Protein AF-A0A8H2XWW3-F1 (afdb_monomer)

Solvent-accessible surface area (backbone atoms only — not comparable to full-atom values): 6626 Å² total; per-residue (Å²): 136,87,76,80,66,47,72,71,47,76,47,74,81,46,105,83,40,48,40,40,26,37,68,87,66,53,42,30,33,62,43,84,70,95,42,41,37,29,26,33,66,88,78,61,44,64,27,30,40,33,49,61,71,83,51,91,86,49,79,86,56,74,68,44,77,48,69,32,84,87,22,58,95,39,46,69,48,50,56,57,50,45,54,55,50,50,50,57,54,50,52,56,54,53,56,60,66,75,70,76,82,82,88,80,85,80,86,128

Organism: NCBI:txid456999

Sequence (108 aa):
MWTPTNITKVIDITRRSRIYTTSSGEQFKWKDKARLYCVSVDTGLNLATYDRVHFRYFRDKKSVLEIATAGVHLTDTLVVTWALAEKKARDRRRSRRNGGGGGGGGGG

Mean predicted aligned error: 11.04 Å

Foldseek 3Di:
DQDQFDFPDWDDPDLQWIWTATPVRWIWIWDDDCWTWIATPPPRDTQWTWDDDPDPVPPVDDTDIGGDPVNPSVVVVCVVVVVVNVVSNVVVVVVVVVPPDDDDDDDD

InterPro domains:
  IPR046528 Domain of unknown function DUF6593 [PF20236] (11-91)

pLDDT: mean 73.75, std 16.12, range [34.06, 91.69]

Structure (mmCIF, N/CA/C/O backbone):
data_AF-A0A8H2XWW3-F1
#
_entry.id   AF-A0A8H2XWW3-F1
#
loop_
_atom_site.group_PDB
_atom_site.id
_atom_site.type_symbol
_atom_site.label_atom_id
_atom_site.label_alt_id
_atom_site.label_comp_id
_atom_site.label_asym_id
_atom_site.label_entity_id
_atom_site.label_seq_id
_atom_site.pdbx_PDB_ins_code
_atom_site.Cartn_x
_atom_site.Cartn_y
_atom_site.Cartn_z
_atom_site.occupancy
_atom_site.B_iso_or_equiv
_atom_site.auth_seq_id
_atom_site.auth_comp_id
_atom_site.auth_asym_id
_atom_site.auth_atom_id
_atom_site.pdbx_PDB_model_num
ATOM 1 N N . MET A 1 1 ? -14.930 20.102 -5.005 1.00 36.31 1 MET A N 1
ATOM 2 C CA . MET A 1 1 ? -13.964 20.425 -3.934 1.00 36.31 1 MET A CA 1
ATOM 3 C C . MET A 1 1 ? -13.132 19.184 -3.670 1.00 36.31 1 MET A C 1
ATOM 5 O O . MET A 1 1 ? -13.696 18.182 -3.261 1.00 36.31 1 MET A O 1
ATOM 9 N N . TRP A 1 2 ? -11.839 19.216 -3.987 1.00 40.38 2 TRP A N 1
ATOM 10 C CA . TRP A 1 2 ? -10.907 18.123 -3.699 1.00 40.38 2 TRP A CA 1
ATOM 11 C C . TRP A 1 2 ? -10.245 18.460 -2.360 1.00 40.38 2 TRP A C 1
ATOM 13 O O . TRP A 1 2 ? -9.469 19.409 -2.279 1.00 40.38 2 TRP A O 1
ATOM 23 N N . THR A 1 3 ? -10.636 17.785 -1.281 1.00 46.72 3 THR A N 1
ATOM 24 C CA . THR A 1 3 ? -9.961 17.928 0.013 1.00 46.72 3 THR A CA 1
ATOM 25 C C . THR A 1 3 ? -8.714 17.049 -0.008 1.00 46.72 3 THR A C 1
ATOM 27 O O . THR A 1 3 ? -8.868 15.836 -0.151 1.00 46.72 3 THR A O 1
ATOM 30 N N . PRO A 1 4 ? -7.494 17.599 0.124 1.00 48.31 4 PRO A N 1
ATOM 31 C CA . PRO A 1 4 ? -6.304 16.769 0.217 1.00 48.31 4 PRO A CA 1
ATOM 32 C C . PRO A 1 4 ? -6.391 15.921 1.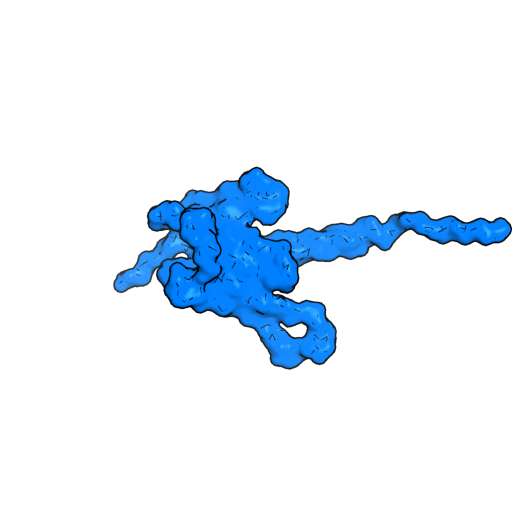490 1.00 48.31 4 PRO A C 1
ATOM 34 O O . PRO A 1 4 ? -6.500 16.448 2.601 1.00 48.31 4 PRO A O 1
ATOM 37 N N . THR A 1 5 ? -6.381 14.597 1.327 1.00 57.09 5 THR A N 1
ATOM 38 C CA . THR A 1 5 ? -6.377 13.638 2.434 1.00 57.09 5 THR A CA 1
ATOM 39 C C . THR A 1 5 ? -5.029 13.732 3.149 1.00 57.09 5 THR A C 1
ATOM 41 O O . THR A 1 5 ? -4.040 13.088 2.793 1.00 57.09 5 THR A O 1
ATOM 44 N N . ASN A 1 6 ? -4.970 14.613 4.144 1.00 64.62 6 ASN A N 1
ATOM 45 C CA . ASN A 1 6 ? -3.783 14.836 4.950 1.00 64.62 6 ASN A CA 1
ATOM 46 C C . ASN A 1 6 ? -3.548 13.625 5.858 1.00 64.62 6 ASN A C 1
ATOM 48 O O . ASN A 1 6 ? -4.439 13.173 6.577 1.00 64.62 6 ASN A O 1
ATOM 52 N N . ILE A 1 7 ? -2.328 13.092 5.830 1.00 66.81 7 ILE A N 1
ATOM 53 C CA . ILE A 1 7 ? -1.882 12.079 6.789 1.00 66.81 7 ILE A CA 1
ATOM 54 C C . ILE A 1 7 ? -1.764 12.776 8.139 1.00 66.81 7 ILE A C 1
ATOM 56 O O . ILE A 1 7 ? -0.931 13.664 8.308 1.00 66.81 7 ILE A O 1
ATOM 60 N N . THR A 1 8 ? -2.585 12.376 9.099 1.00 69.88 8 THR A N 1
ATOM 61 C CA . THR A 1 8 ? -2.605 12.987 10.433 1.00 69.88 8 THR A CA 1
ATOM 62 C C . THR A 1 8 ? -1.644 12.293 11.384 1.00 69.88 8 THR A C 1
ATOM 64 O O . THR A 1 8 ? -1.163 12.910 12.334 1.00 69.88 8 THR A O 1
ATOM 67 N N . LYS A 1 9 ? -1.329 11.014 11.140 1.00 72.88 9 LYS A N 1
ATOM 68 C CA . LYS A 1 9 ? -0.452 10.246 12.023 1.00 72.88 9 LYS A CA 1
ATOM 69 C C . LYS A 1 9 ? 0.329 9.170 11.278 1.00 72.88 9 LYS A C 1
ATOM 71 O O . LYS A 1 9 ? -0.197 8.459 10.425 1.00 72.88 9 LYS A O 1
ATOM 76 N N . VAL A 1 10 ? 1.594 9.016 11.661 1.00 73.38 10 VAL A N 1
ATOM 77 C CA . VAL A 1 10 ? 2.442 7.889 11.262 1.00 73.38 10 VAL A CA 1
ATOM 78 C C . VAL A 1 10 ? 2.941 7.209 12.526 1.00 73.38 10 VAL A C 1
ATOM 80 O O . VAL A 1 10 ? 3.603 7.840 13.348 1.00 73.38 10 VAL A O 1
ATOM 83 N N . ILE A 1 11 ? 2.633 5.923 12.682 1.00 71.25 11 ILE A N 1
ATOM 84 C CA . ILE A 1 11 ? 3.061 5.118 13.829 1.00 71.25 11 ILE A CA 1
ATOM 85 C C . ILE A 1 11 ? 4.026 4.040 13.326 1.00 71.25 11 ILE A C 1
ATOM 87 O O . ILE A 1 11 ? 3.650 3.172 12.533 1.00 71.25 11 ILE A O 1
ATOM 91 N N . ASP A 1 12 ? 5.285 4.083 13.769 1.00 69.75 12 ASP A N 1
ATOM 92 C CA . ASP A 1 12 ? 6.254 3.004 13.526 1.00 69.75 12 ASP A CA 1
ATOM 93 C C . ASP A 1 12 ? 6.055 1.939 14.621 1.00 69.75 12 ASP A C 1
ATOM 95 O O . ASP A 1 12 ? 6.429 2.146 15.770 1.00 69.75 12 ASP A O 1
ATOM 99 N N . ILE A 1 13 ? 5.401 0.821 14.287 1.00 58.84 13 ILE A N 1
ATOM 100 C CA . ILE A 1 13 ? 5.041 -0.230 15.266 1.00 58.84 13 ILE A CA 1
ATOM 101 C C . ILE A 1 13 ? 6.210 -1.194 15.494 1.00 58.84 13 ILE A C 1
ATOM 103 O O . ILE A 1 13 ? 6.343 -1.801 16.548 1.00 58.84 13 ILE A O 1
ATOM 107 N N . THR A 1 14 ? 7.096 -1.330 14.505 1.00 58.19 14 THR A N 1
ATOM 108 C CA . THR A 1 14 ? 8.353 -2.086 14.617 1.00 58.19 14 THR A CA 1
ATOM 109 C C . THR A 1 14 ? 9.395 -1.455 13.701 1.00 58.19 14 THR A C 1
ATOM 111 O O . THR A 1 14 ? 9.026 -0.787 12.743 1.00 58.19 14 THR A O 1
ATOM 114 N N . ARG A 1 15 ? 10.695 -1.780 13.832 1.00 57.19 15 ARG A N 1
ATOM 115 C CA . ARG A 1 15 ? 11.730 -1.358 12.850 1.00 57.19 15 ARG A CA 1
ATOM 116 C C . ARG A 1 15 ? 11.329 -1.599 11.377 1.00 57.19 15 ARG A C 1
ATOM 118 O O . ARG A 1 15 ? 11.849 -0.935 10.472 1.00 57.19 15 ARG A O 1
ATOM 125 N N . ARG A 1 16 ? 10.423 -2.551 11.105 1.00 58.44 16 ARG A N 1
ATOM 126 C CA . ARG A 1 16 ? 10.063 -3.011 9.757 1.00 58.44 16 ARG A CA 1
ATOM 127 C C . ARG A 1 16 ? 8.707 -2.519 9.237 1.00 58.44 16 ARG A C 1
ATOM 129 O O . ARG A 1 16 ? 8.557 -2.527 8.014 1.00 58.44 16 ARG A O 1
ATOM 136 N N . SER A 1 17 ? 7.786 -2.047 10.082 1.00 63.81 17 SER A N 1
ATOM 137 C CA . SER A 1 17 ? 6.392 -1.755 9.698 1.00 63.81 17 SER A CA 1
ATOM 138 C C . SER A 1 17 ? 5.888 -0.403 10.211 1.00 63.81 17 SER A C 1
ATOM 140 O O . SER A 1 17 ? 5.827 -0.189 11.420 1.00 63.81 17 SER A O 1
ATOM 142 N N . ARG A 1 18 ? 5.443 0.456 9.284 1.00 80.75 18 ARG A N 1
ATOM 143 C CA . ARG A 1 18 ? 4.751 1.719 9.583 1.00 80.75 18 ARG A CA 1
ATOM 144 C C . ARG A 1 18 ? 3.270 1.599 9.254 1.00 80.75 18 ARG A C 1
ATOM 146 O O . ARG A 1 18 ? 2.941 1.116 8.169 1.00 80.75 18 ARG A O 1
ATOM 153 N N . ILE A 1 19 ? 2.427 2.036 10.184 1.00 86.31 19 ILE A N 1
ATOM 154 C CA . ILE A 1 19 ? 1.010 2.293 9.942 1.00 86.31 19 ILE A CA 1
ATOM 155 C C . ILE A 1 19 ? 0.845 3.785 9.679 1.00 86.31 19 ILE A C 1
ATOM 157 O O . ILE A 1 19 ? 1.392 4.623 10.398 1.00 86.31 19 ILE A O 1
ATOM 161 N N . TYR A 1 20 ? 0.114 4.086 8.620 1.00 86.31 20 TYR A N 1
ATOM 162 C CA . TYR A 1 20 ? -0.272 5.426 8.226 1.00 86.31 20 TYR A CA 1
ATOM 163 C C . TYR A 1 20 ? -1.752 5.585 8.531 1.00 86.31 20 TYR A C 1
ATOM 165 O O . TYR A 1 20 ? -2.538 4.692 8.213 1.00 86.31 20 TYR A O 1
ATOM 173 N N . THR A 1 21 ? -2.104 6.702 9.154 1.00 86.94 21 THR A N 1
ATOM 174 C CA . THR A 1 21 ? -3.483 7.056 9.475 1.00 86.94 21 THR A CA 1
ATOM 175 C C . THR A 1 21 ? -3.847 8.321 8.716 1.00 86.94 21 THR A C 1
ATOM 177 O O . THR A 1 21 ? -3.129 9.327 8.772 1.00 86.94 21 THR A O 1
ATOM 180 N N . THR A 1 22 ? -4.942 8.253 7.972 1.00 83.94 22 THR A N 1
ATOM 181 C CA . THR A 1 22 ? -5.508 9.391 7.247 1.00 83.94 22 THR A CA 1
ATOM 182 C C . THR A 1 22 ? -6.266 10.317 8.199 1.00 83.94 22 THR A C 1
ATOM 184 O O . THR A 1 22 ? -6.593 9.956 9.331 1.00 83.94 22 THR A O 1
ATOM 187 N N . SER A 1 23 ? -6.614 11.513 7.730 1.00 78.62 23 SER A N 1
ATOM 188 C CA . SER A 1 23 ? -7.556 12.397 8.423 1.00 78.62 23 SER A CA 1
ATOM 189 C C . SER A 1 23 ? -8.947 11.783 8.611 1.00 78.62 23 SER A C 1
ATOM 191 O O . SER A 1 23 ? -9.617 12.127 9.578 1.00 78.62 23 SER A O 1
ATOM 193 N N . SER A 1 24 ? -9.354 10.850 7.742 1.00 79.62 24 SER A N 1
ATOM 194 C CA . SER A 1 24 ? -10.592 10.066 7.878 1.00 79.62 24 SER A CA 1
ATOM 195 C C . SER A 1 24 ? -10.509 8.966 8.947 1.00 79.62 24 SER A C 1
ATOM 197 O O . SER A 1 24 ? -11.517 8.336 9.247 1.00 79.62 24 SER A O 1
ATOM 199 N N . GLY A 1 25 ? -9.330 8.726 9.532 1.00 82.44 25 GLY A N 1
ATOM 200 C CA . GLY A 1 25 ? -9.104 7.662 10.511 1.00 82.44 25 GLY A CA 1
ATOM 201 C C . GLY A 1 25 ? -8.774 6.299 9.896 1.00 82.44 25 GLY A C 1
ATOM 202 O O . GLY A 1 25 ? -8.443 5.374 10.635 1.00 82.44 25 GLY A O 1
ATOM 203 N N . GLU A 1 26 ? -8.788 6.178 8.566 1.00 86.25 26 GLU A N 1
ATOM 204 C CA . GLU A 1 26 ? -8.422 4.952 7.858 1.00 86.25 26 GLU A CA 1
ATOM 205 C C . GLU A 1 26 ? -6.948 4.624 8.075 1.00 86.25 26 GLU A C 1
ATOM 207 O O . GLU A 1 26 ? -6.061 5.480 7.961 1.00 86.25 26 GLU A O 1
ATOM 212 N N . GLN A 1 27 ? -6.680 3.354 8.370 1.00 90.44 27 GLN A N 1
ATOM 213 C CA . GLN A 1 27 ? -5.333 2.875 8.628 1.00 90.44 27 GLN A CA 1
ATOM 214 C C . GLN A 1 27 ? -4.863 1.931 7.533 1.00 90.44 27 GLN A C 1
ATOM 216 O O . GLN A 1 27 ? -5.547 0.982 7.147 1.00 90.44 27 GLN A O 1
ATOM 221 N N . PHE A 1 28 ? -3.639 2.145 7.062 1.00 90.94 28 PHE A N 1
ATOM 222 C CA . PHE A 1 28 ? -3.018 1.269 6.077 1.00 90.94 28 PHE A CA 1
ATOM 223 C C . PHE A 1 28 ? -1.515 1.127 6.310 1.00 90.94 28 PHE A C 1
ATOM 225 O O . PHE A 1 28 ? -0.874 1.916 7.010 1.00 90.94 28 PHE A O 1
ATOM 232 N N . LYS A 1 29 ? -0.927 0.079 5.731 1.00 90.56 29 LYS A N 1
ATOM 233 C CA . LYS A 1 29 ? 0.504 -0.213 5.861 1.00 90.56 29 LYS A CA 1
ATOM 234 C C . LYS A 1 29 ? 1.109 -0.749 4.577 1.00 90.56 29 LYS A C 1
ATOM 236 O O . LYS A 1 29 ? 0.505 -1.558 3.874 1.00 90.56 29 LYS A O 1
ATOM 241 N N . TRP A 1 30 ? 2.364 -0.373 4.351 1.00 89.38 30 TRP A N 1
ATOM 242 C CA . TRP A 1 30 ? 3.177 -0.875 3.249 1.00 89.38 30 TRP A CA 1
ATOM 243 C C . TRP A 1 30 ? 3.977 -2.115 3.665 1.00 89.38 30 TRP A C 1
ATOM 245 O O . TRP A 1 30 ? 4.733 -2.095 4.641 1.00 89.38 30 TRP A O 1
ATOM 255 N N . LYS A 1 31 ? 3.829 -3.203 2.907 1.00 87.06 31 LYS A N 1
ATOM 256 C CA . LYS A 1 31 ? 4.553 -4.469 3.064 1.00 87.06 31 LYS A CA 1
ATOM 257 C C . LYS A 1 31 ? 5.602 -4.600 1.959 1.00 87.06 31 LYS A C 1
ATOM 259 O O . LYS A 1 31 ? 5.263 -4.671 0.783 1.00 87.06 31 LYS A O 1
ATOM 264 N N . ASP A 1 32 ? 6.869 -4.673 2.357 1.00 79.88 32 ASP A N 1
ATOM 265 C CA . ASP A 1 32 ? 8.031 -4.878 1.478 1.00 79.88 32 ASP A CA 1
ATOM 266 C C . ASP A 1 32 ? 8.339 -6.381 1.387 1.00 79.88 32 ASP A C 1
ATOM 268 O O . ASP A 1 32 ? 8.984 -6.940 2.278 1.00 79.88 32 ASP A O 1
ATOM 272 N N . LYS A 1 33 ? 7.796 -7.046 0.356 1.00 75.81 33 LYS A N 1
ATOM 273 C CA . LYS A 1 33 ? 8.107 -8.443 -0.007 1.00 75.81 33 LYS A CA 1
ATOM 274 C C . LYS A 1 33 ? 8.893 -8.454 -1.333 1.00 75.81 33 LYS A C 1
ATOM 276 O O . LYS A 1 33 ? 9.897 -7.761 -1.449 1.00 75.81 33 LYS A O 1
ATOM 281 N N . ALA A 1 34 ? 8.450 -9.213 -2.339 1.00 71.00 34 ALA A N 1
ATOM 282 C CA . ALA A 1 34 ? 8.972 -9.122 -3.709 1.00 71.00 34 ALA A CA 1
ATOM 283 C C . ALA A 1 34 ? 8.522 -7.822 -4.412 1.00 71.00 34 ALA A C 1
ATOM 285 O O . ALA A 1 34 ? 9.266 -7.229 -5.191 1.00 71.00 34 ALA A O 1
ATOM 286 N N . ARG A 1 35 ? 7.317 -7.358 -4.066 1.00 80.62 35 ARG A N 1
ATOM 287 C CA . ARG A 1 35 ? 6.699 -6.086 -4.464 1.00 80.62 35 ARG A CA 1
ATOM 288 C C . ARG A 1 35 ? 6.306 -5.300 -3.210 1.00 80.62 35 ARG A C 1
ATOM 290 O O . ARG A 1 35 ? 6.276 -5.873 -2.113 1.00 80.62 35 ARG A O 1
ATOM 297 N N . LEU A 1 36 ? 6.032 -4.006 -3.367 1.00 85.31 36 LEU A N 1
ATOM 298 C CA . LEU A 1 36 ? 5.506 -3.172 -2.283 1.00 85.31 36 LEU A CA 1
ATOM 299 C C . LEU A 1 36 ? 3.977 -3.194 -2.345 1.00 85.31 36 LEU A C 1
ATOM 301 O O . LEU A 1 36 ? 3.401 -2.706 -3.307 1.00 85.31 36 LEU A O 1
ATOM 305 N N . TYR A 1 37 ? 3.332 -3.753 -1.323 1.00 89.56 37 TYR A N 1
ATOM 306 C CA . TYR A 1 37 ? 1.869 -3.821 -1.230 1.00 89.56 37 TYR A CA 1
ATOM 307 C C . TYR A 1 37 ? 1.364 -2.888 -0.138 1.00 89.56 37 TYR A C 1
ATOM 309 O O . TYR A 1 37 ? 1.847 -2.965 0.994 1.00 89.56 37 TYR A O 1
ATOM 317 N N . CYS A 1 38 ? 0.381 -2.057 -0.450 1.00 90.25 38 CYS A N 1
ATOM 318 C CA . CYS A 1 38 ? -0.358 -1.266 0.516 1.00 90.25 38 CYS A CA 1
ATOM 319 C C . CYS A 1 38 ? -1.647 -1.992 0.876 1.00 90.25 38 CYS A C 1
ATOM 321 O O . CYS A 1 38 ? -2.472 -2.260 0.008 1.00 90.25 38 CYS A O 1
ATOM 323 N N . VAL A 1 39 ? -1.827 -2.300 2.156 1.00 91.69 39 VAL A N 1
ATOM 324 C CA . VAL A 1 39 ? -3.041 -2.957 2.642 1.00 91.69 39 VAL A CA 1
ATOM 325 C C . VAL A 1 39 ? -3.702 -2.132 3.730 1.00 91.69 39 VAL A C 1
ATOM 327 O O . VAL A 1 39 ? -3.006 -1.587 4.593 1.00 91.69 39 VAL A O 1
ATOM 330 N N . SER A 1 40 ? -5.031 -2.090 3.709 1.00 90.62 40 SER A N 1
ATOM 331 C CA . SER A 1 40 ? -5.826 -1.603 4.834 1.00 90.62 40 SER A CA 1
ATOM 332 C C . SER A 1 40 ? -5.556 -2.477 6.060 1.00 90.62 40 SER A C 1
ATOM 334 O O . SER A 1 40 ? -5.386 -3.696 5.957 1.00 90.62 40 SER A O 1
ATOM 336 N N . VAL A 1 41 ? -5.449 -1.845 7.223 1.00 89.38 41 VAL A N 1
ATOM 337 C CA . VAL A 1 41 ? -5.255 -2.530 8.504 1.00 89.38 41 VAL A CA 1
ATOM 338 C C . VAL A 1 41 ? -6.563 -3.157 8.967 1.00 89.38 41 VAL A C 1
ATOM 340 O O . VAL A 1 41 ? -6.535 -4.291 9.436 1.00 89.38 41 VAL A O 1
ATOM 343 N N . ASP A 1 42 ? -7.673 -2.453 8.763 1.00 86.94 42 ASP A N 1
ATOM 344 C CA . ASP A 1 42 ? -8.984 -2.829 9.291 1.00 86.94 42 ASP A CA 1
ATOM 345 C C . ASP A 1 42 ? -9.641 -3.929 8.452 1.00 86.94 42 ASP A C 1
ATOM 347 O O . ASP A 1 42 ? -10.158 -4.906 8.984 1.00 86.94 42 ASP A O 1
ATOM 351 N N . THR A 1 43 ? -9.575 -3.805 7.123 1.00 86.69 43 THR A N 1
ATOM 352 C CA . THR A 1 43 ? -10.246 -4.739 6.197 1.00 86.69 43 THR A CA 1
ATOM 353 C C . THR A 1 43 ? -9.300 -5.767 5.581 1.00 86.69 43 THR A C 1
ATOM 355 O O . THR A 1 43 ? -9.739 -6.747 4.986 1.00 86.69 43 THR A O 1
ATOM 358 N N . GLY A 1 44 ? -7.985 -5.537 5.656 1.00 86.88 44 GLY A N 1
ATOM 359 C CA . GLY A 1 44 ? -6.989 -6.359 4.965 1.00 86.88 44 GLY A CA 1
AT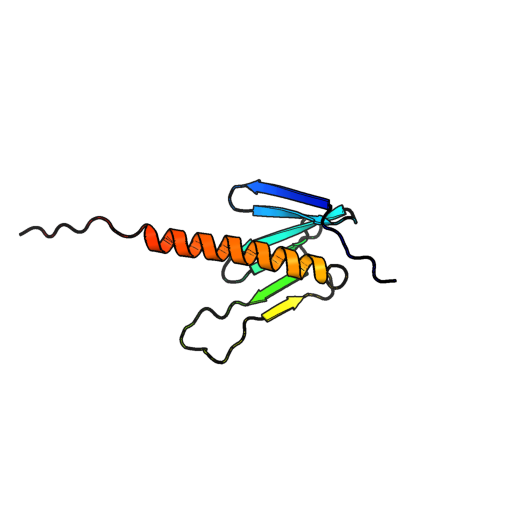OM 360 C C . GLY A 1 44 ? -6.977 -6.205 3.438 1.00 86.88 44 GLY A C 1
ATOM 361 O O . GLY A 1 44 ? -6.154 -6.849 2.783 1.00 86.88 44 GLY A O 1
ATOM 362 N N . LEU A 1 45 ? -7.840 -5.353 2.870 1.00 89.00 45 LEU A N 1
ATOM 363 C CA . LEU A 1 45 ? -7.940 -5.133 1.430 1.00 89.00 45 LEU A CA 1
ATOM 364 C C . LEU A 1 45 ? -6.668 -4.505 0.860 1.00 89.00 45 LEU A C 1
ATOM 366 O O . LEU A 1 45 ? -5.997 -3.700 1.511 1.00 89.00 45 LEU A O 1
ATOM 370 N N . ASN A 1 46 ? -6.354 -4.866 -0.383 1.00 90.00 46 ASN A N 1
ATOM 371 C CA . ASN A 1 46 ? -5.255 -4.265 -1.123 1.00 90.00 46 ASN A CA 1
ATOM 372 C C . ASN A 1 46 ? -5.683 -2.895 -1.659 1.00 90.00 46 ASN A C 1
ATOM 374 O O . ASN A 1 46 ? -6.645 -2.801 -2.417 1.00 90.00 46 ASN A O 1
ATOM 378 N N . LEU A 1 47 ? -4.958 -1.851 -1.269 1.00 89.94 47 LEU A N 1
ATOM 379 C CA . LEU A 1 47 ? -5.219 -0.470 -1.677 1.00 89.94 47 LEU A CA 1
ATOM 380 C C . LEU A 1 47 ? -4.312 -0.047 -2.834 1.00 89.94 47 LEU A C 1
ATOM 382 O O . LEU A 1 47 ? -4.733 0.708 -3.704 1.00 89.94 47 LEU A O 1
ATOM 386 N N . ALA A 1 48 ? -3.072 -0.541 -2.861 1.00 91.19 48 ALA A N 1
ATOM 387 C CA . ALA A 1 48 ? -2.134 -0.259 -3.940 1.00 91.19 48 ALA A CA 1
ATOM 388 C C . ALA A 1 48 ? -1.032 -1.316 -4.035 1.00 91.19 48 ALA A C 1
ATOM 390 O O 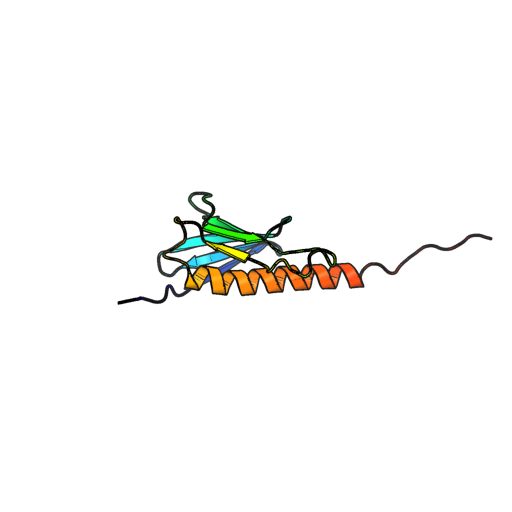. ALA A 1 48 ? -0.565 -1.848 -3.029 1.00 91.19 48 ALA A O 1
ATOM 391 N N . THR A 1 49 ? -0.551 -1.558 -5.248 1.00 90.19 49 THR A N 1
ATOM 392 C CA . THR A 1 49 ? 0.580 -2.440 -5.524 1.00 90.19 49 THR A CA 1
ATOM 393 C C . THR A 1 49 ? 1.624 -1.678 -6.315 1.00 90.19 49 THR A C 1
ATOM 395 O O . THR A 1 49 ? 1.341 -1.133 -7.372 1.00 90.19 49 THR A O 1
ATOM 398 N N . TYR A 1 50 ? 2.856 -1.664 -5.827 1.00 86.62 50 TYR A N 1
ATOM 399 C CA . TYR A 1 50 ? 3.990 -1.172 -6.587 1.00 86.62 50 TYR A CA 1
ATOM 400 C C . TYR A 1 50 ? 4.834 -2.339 -7.078 1.00 86.62 50 TYR A C 1
ATOM 402 O O . TYR A 1 50 ? 5.514 -3.016 -6.289 1.00 86.62 50 TYR A O 1
ATOM 410 N N . 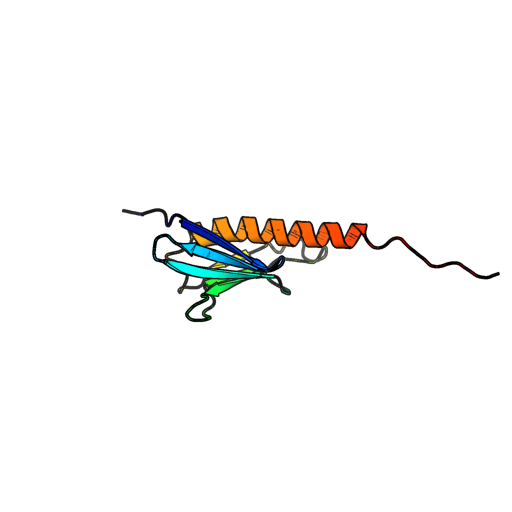ASP A 1 51 ? 4.792 -2.545 -8.393 1.00 82.94 51 ASP A N 1
ATOM 411 C CA . ASP A 1 51 ? 5.655 -3.491 -9.074 1.00 82.94 51 ASP A CA 1
ATOM 412 C C . ASP A 1 51 ? 6.970 -2.812 -9.457 1.00 82.94 51 ASP A C 1
ATOM 414 O O . ASP A 1 51 ? 7.025 -1.862 -10.245 1.00 82.94 51 ASP A O 1
ATOM 418 N N . ARG A 1 52 ? 8.057 -3.303 -8.858 1.00 73.25 52 ARG A N 1
ATOM 419 C CA . ARG A 1 52 ? 9.402 -2.797 -9.111 1.00 73.25 52 ARG A CA 1
ATOM 420 C C . ARG A 1 52 ? 10.100 -3.732 -10.078 1.00 73.25 52 ARG A C 1
ATOM 422 O O . ARG A 1 52 ? 10.431 -4.864 -9.718 1.00 73.25 52 ARG A O 1
ATOM 429 N N . VAL A 1 53 ? 10.458 -3.208 -11.240 1.00 67.81 53 VAL A N 1
ATOM 430 C CA . VAL A 1 53 ? 11.295 -3.919 -12.205 1.00 67.81 53 VAL A CA 1
ATOM 431 C C . VAL A 1 53 ? 12.693 -4.090 -11.604 1.00 67.81 53 VAL A C 1
ATOM 433 O O . VAL A 1 53 ? 13.440 -3.133 -11.414 1.00 67.81 53 VAL A O 1
ATOM 436 N N . HIS A 1 54 ? 13.020 -5.321 -11.206 1.00 57.12 54 HIS A N 1
ATOM 437 C CA . HIS A 1 54 ? 14.249 -5.641 -10.466 1.00 57.12 54 HIS A CA 1
ATOM 438 C C . HIS A 1 54 ? 15.455 -5.956 -11.351 1.00 57.12 54 HIS A C 1
ATOM 440 O O . HIS A 1 54 ? 16.574 -6.042 -10.845 1.00 57.12 54 HIS A O 1
ATOM 446 N N . PHE A 1 55 ? 15.255 -6.152 -12.650 1.00 50.78 55 PHE A N 1
ATOM 447 C CA . PHE A 1 55 ? 16.259 -6.778 -13.496 1.00 50.78 55 PHE A CA 1
ATOM 448 C C . PHE A 1 55 ? 16.877 -5.803 -14.489 1.00 50.78 55 PHE A C 1
ATOM 450 O O . PHE A 1 55 ? 16.186 -5.163 -15.276 1.00 50.78 55 PHE A O 1
ATOM 457 N N . ARG A 1 56 ? 18.215 -5.801 -14.503 1.00 51.34 56 ARG A N 1
ATOM 458 C CA . ARG A 1 56 ? 19.081 -5.141 -15.495 1.00 51.34 56 ARG A CA 1
ATOM 459 C C . ARG A 1 56 ? 18.753 -5.553 -16.946 1.00 51.34 56 ARG A C 1
ATOM 461 O O . ARG A 1 56 ? 19.107 -4.821 -17.859 1.00 51.34 56 ARG A O 1
ATOM 468 N N . TYR A 1 57 ? 18.067 -6.688 -17.124 1.00 50.62 57 TYR A N 1
ATOM 469 C CA . TYR A 1 57 ? 17.643 -7.263 -18.406 1.00 50.62 57 TYR A CA 1
ATOM 470 C C . TYR A 1 57 ? 16.306 -6.731 -18.948 1.00 50.62 57 TYR A C 1
ATOM 472 O O . TYR A 1 57 ? 16.051 -6.876 -20.134 1.00 50.62 57 TYR A O 1
ATOM 480 N N . PHE A 1 58 ? 15.463 -6.091 -18.129 1.00 55.03 58 PHE A N 1
ATOM 481 C CA . PHE A 1 58 ? 14.177 -5.530 -18.576 1.00 55.03 58 PHE A CA 1
ATOM 482 C C . PHE A 1 58 ? 14.221 -4.005 -18.542 1.00 55.03 58 PHE A C 1
ATOM 484 O O . PHE A 1 58 ? 13.404 -3.361 -17.885 1.00 55.03 58 PHE A O 1
ATOM 491 N N . ARG A 1 59 ? 15.213 -3.431 -19.232 1.00 53.81 59 ARG A N 1
ATOM 492 C CA . ARG A 1 59 ? 15.467 -1.982 -19.274 1.00 53.81 59 ARG A CA 1
ATOM 493 C C . ARG A 1 59 ? 14.275 -1.180 -19.826 1.00 53.81 59 ARG A C 1
ATOM 495 O O . ARG A 1 59 ? 14.170 0.004 -19.527 1.00 53.81 59 ARG A O 1
ATOM 502 N N . ASP A 1 60 ? 13.356 -1.852 -20.519 1.00 59.88 60 ASP A N 1
ATOM 503 C CA . ASP A 1 60 ? 12.164 -1.257 -21.132 1.00 59.88 60 ASP A CA 1
ATOM 504 C C . ASP A 1 60 ? 10.913 -1.295 -20.241 1.00 59.88 60 ASP A C 1
ATOM 506 O O . ASP A 1 60 ? 9.911 -0.646 -20.545 1.00 59.88 60 ASP A O 1
ATOM 510 N N . LYS A 1 61 ? 10.938 -2.025 -19.116 1.00 61.66 61 LYS A N 1
ATOM 511 C CA . LYS A 1 61 ? 9.798 -2.062 -18.190 1.00 61.66 61 LYS A CA 1
ATOM 512 C C . LYS A 1 61 ? 9.934 -0.938 -17.163 1.00 61.66 61 LYS A C 1
ATOM 514 O O . LYS A 1 61 ? 10.912 -0.866 -16.418 1.00 61.66 61 LYS A O 1
ATOM 519 N N . LYS A 1 62 ? 8.932 -0.060 -17.112 1.00 68.50 62 LYS A N 1
ATOM 520 C CA . LYS A 1 62 ? 8.830 1.011 -16.112 1.00 68.50 62 LYS A CA 1
ATOM 521 C C . LYS A 1 62 ? 8.283 0.439 -14.803 1.00 68.50 62 LYS A C 1
ATOM 523 O O . LYS A 1 62 ? 7.460 -0.471 -14.828 1.00 68.50 62 LYS A O 1
ATOM 528 N N . SER A 1 63 ? 8.740 0.957 -13.664 1.00 78.69 63 SER A N 1
ATOM 529 C CA . SER A 1 63 ? 8.088 0.666 -12.384 1.00 78.69 63 SER A CA 1
ATOM 530 C C . SER A 1 63 ? 6.678 1.251 -12.396 1.00 78.69 63 SER A C 1
ATOM 532 O O . SER A 1 63 ? 6.506 2.403 -12.797 1.00 78.69 63 SER A O 1
ATOM 534 N N . VAL A 1 64 ? 5.693 0.479 -11.944 1.00 85.38 64 VAL A N 1
ATOM 535 C CA . VAL A 1 64 ? 4.283 0.888 -11.965 1.00 85.38 64 VAL A CA 1
ATOM 536 C C . VAL A 1 64 ? 3.723 0.834 -10.552 1.00 85.38 64 VAL A C 1
ATOM 538 O O . VAL A 1 64 ? 3.904 -0.153 -9.838 1.00 85.38 64 VAL A O 1
ATOM 541 N N . LEU A 1 65 ? 3.066 1.921 -10.148 1.00 87.94 65 LEU A N 1
ATOM 542 C CA . LEU A 1 65 ? 2.222 1.973 -8.962 1.00 87.94 65 LEU A CA 1
ATOM 543 C C . LEU A 1 65 ? 0.768 1.835 -9.418 1.00 87.94 65 LEU A C 1
ATOM 545 O O . LEU A 1 65 ? 0.214 2.749 -10.018 1.00 87.94 65 LEU A O 1
ATOM 549 N N . GLU A 1 66 ? 0.172 0.688 -9.135 1.00 89.12 66 GLU A N 1
ATOM 550 C CA . GLU A 1 66 ? -1.230 0.400 -9.407 1.00 89.12 66 GLU A CA 1
ATOM 551 C C . GLU A 1 66 ? -2.047 0.691 -8.150 1.00 89.12 66 GLU A C 1
ATOM 553 O O . GLU A 1 66 ? -1.786 0.124 -7.087 1.00 89.12 66 GLU A O 1
ATOM 558 N N . ILE A 1 67 ? -3.032 1.577 -8.259 1.00 89.81 67 ILE A N 1
ATOM 559 C CA . ILE A 1 67 ? -3.963 1.897 -7.174 1.00 89.81 67 ILE A CA 1
ATOM 560 C C . ILE A 1 67 ? -5.239 1.100 -7.425 1.00 89.81 67 ILE A C 1
ATOM 562 O O . ILE A 1 67 ? -5.826 1.182 -8.502 1.00 89.81 67 ILE A O 1
ATOM 566 N N . ALA A 1 68 ? -5.648 0.295 -6.448 1.00 89.81 68 ALA A N 1
ATOM 567 C CA . ALA A 1 68 ? -6.883 -0.468 -6.547 1.00 89.81 68 ALA A CA 1
ATOM 568 C C . ALA A 1 68 ? -8.089 0.470 -6.421 1.00 89.81 68 ALA A C 1
ATOM 570 O O . ALA A 1 68 ? -8.004 1.5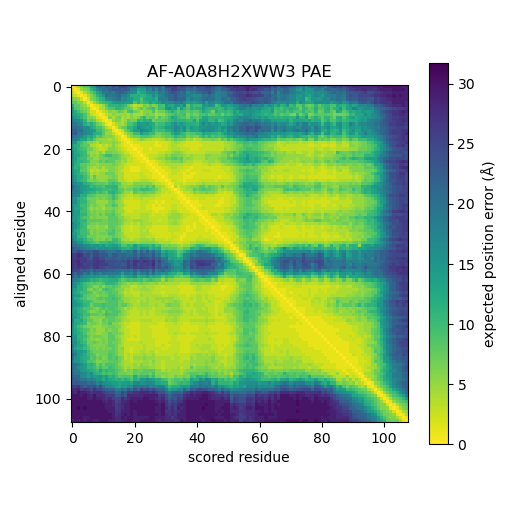06 -5.762 1.00 89.81 68 ALA A O 1
ATOM 571 N N . THR A 1 69 ? -9.244 0.072 -6.959 1.00 88.19 69 THR A N 1
ATOM 572 C CA . THR A 1 69 ? -10.492 0.850 -6.846 1.00 88.19 69 THR A CA 1
ATOM 573 C C . THR A 1 69 ? -10.825 1.201 -5.391 1.00 88.19 69 THR A C 1
ATOM 575 O O . THR A 1 69 ? -11.255 2.312 -5.103 1.00 88.19 69 THR A O 1
ATOM 578 N N . ALA A 1 70 ? -10.530 0.288 -4.459 1.00 85.19 70 ALA A N 1
ATOM 579 C CA . ALA A 1 70 ? -10.713 0.479 -3.020 1.00 85.19 70 ALA A CA 1
ATOM 580 C C . ALA A 1 70 ? -9.814 1.567 -2.393 1.00 85.19 70 ALA A C 1
ATOM 582 O O . ALA A 1 70 ? -10.029 1.930 -1.244 1.00 85.19 70 ALA A O 1
ATOM 583 N N . GLY A 1 71 ? -8.792 2.055 -3.103 1.00 81.31 71 GLY A N 1
ATOM 584 C CA . GLY A 1 71 ? -7.852 3.078 -2.637 1.00 81.31 71 GLY A CA 1
ATOM 585 C C . GLY A 1 71 ? -7.905 4.394 -3.418 1.00 81.31 71 GLY A C 1
ATOM 586 O O . GLY A 1 71 ? -7.071 5.262 -3.175 1.00 81.31 71 GLY A O 1
ATOM 587 N N . VAL A 1 72 ? -8.846 4.568 -4.355 1.00 86.62 72 VAL A N 1
ATOM 588 C CA . VAL A 1 72 ? -8.897 5.746 -5.249 1.00 86.62 72 VAL A CA 1
ATOM 589 C C . VAL A 1 72 ? -9.080 7.053 -4.475 1.00 86.62 72 VAL A C 1
ATOM 591 O O . VAL A 1 72 ? -8.456 8.060 -4.810 1.00 86.62 72 VAL A O 1
ATOM 594 N N . HIS A 1 73 ? -9.858 7.039 -3.390 1.00 83.25 73 HIS A N 1
ATOM 595 C CA . HIS A 1 73 ? -10.049 8.200 -2.510 1.00 83.25 73 HIS A CA 1
ATOM 596 C C . HIS A 1 73 ? -8.801 8.558 -1.689 1.00 83.25 73 HIS A C 1
ATOM 598 O O . HIS A 1 73 ? -8.731 9.634 -1.099 1.00 83.25 73 HIS A O 1
ATOM 604 N N . LEU A 1 74 ? -7.796 7.679 -1.679 1.00 85.12 74 LEU A N 1
ATOM 605 C CA . LEU A 1 74 ? -6.522 7.856 -0.986 1.00 85.12 74 LEU A CA 1
ATOM 606 C C . LEU A 1 74 ? -5.354 8.065 -1.953 1.00 85.12 74 LEU A C 1
ATOM 608 O O . LEU A 1 74 ? -4.210 7.980 -1.519 1.00 85.12 74 LEU A O 1
ATOM 612 N N . THR A 1 75 ? -5.603 8.328 -3.240 1.00 86.81 75 THR A N 1
ATOM 613 C CA . THR A 1 75 ? -4.564 8.385 -4.287 1.00 86.81 75 THR A CA 1
ATOM 614 C C . THR A 1 75 ? -3.335 9.203 -3.880 1.00 86.81 75 THR A C 1
ATOM 616 O O . THR A 1 75 ? -2.227 8.666 -3.843 1.00 86.81 75 THR A O 1
ATOM 619 N N . ASP A 1 76 ? -3.518 10.463 -3.489 1.00 85.00 76 ASP A N 1
ATOM 620 C CA . ASP A 1 76 ? -2.414 11.355 -3.109 1.00 85.00 76 ASP A CA 1
ATOM 621 C C . ASP A 1 76 ? -1.637 10.822 -1.904 1.00 85.00 76 ASP A C 1
ATOM 623 O O . ASP A 1 76 ? -0.404 10.750 -1.894 1.00 85.00 76 ASP A O 1
ATOM 627 N N . THR A 1 77 ? -2.373 10.371 -0.893 1.00 85.50 77 THR A N 1
ATOM 628 C CA . THR A 1 77 ? -1.820 9.763 0.311 1.00 85.50 77 THR A CA 1
ATOM 629 C C . THR A 1 77 ? -1.028 8.491 -0.014 1.00 85.50 77 THR A C 1
ATOM 631 O O . THR A 1 77 ? 0.061 8.272 0.527 1.00 85.50 77 THR A O 1
ATOM 634 N N . LEU A 1 78 ? -1.530 7.649 -0.917 1.00 87.12 78 LEU A N 1
ATOM 635 C CA . LEU A 1 78 ? -0.876 6.420 -1.356 1.00 87.12 78 LEU A CA 1
ATOM 636 C C . LEU A 1 78 ? 0.413 6.726 -2.117 1.00 87.12 78 LEU A C 1
ATOM 638 O O . LEU A 1 78 ? 1.425 6.092 -1.836 1.00 87.12 78 LEU A O 1
ATOM 642 N N . VAL A 1 79 ? 0.426 7.729 -2.997 1.00 87.88 79 VAL A N 1
ATOM 643 C CA . VAL A 1 79 ? 1.636 8.151 -3.726 1.00 87.88 79 VAL A CA 1
ATOM 644 C C . VAL A 1 79 ? 2.708 8.678 -2.764 1.00 87.88 79 VAL A C 1
ATOM 646 O O . VAL A 1 79 ? 3.865 8.252 -2.825 1.00 87.88 79 VAL A O 1
ATOM 649 N N . VAL A 1 80 ? 2.344 9.549 -1.818 1.00 87.06 80 VAL A N 1
ATOM 650 C CA . VAL A 1 80 ? 3.298 10.108 -0.841 1.00 87.06 80 VAL A CA 1
ATOM 651 C C . VAL A 1 80 ? 3.863 9.015 0.069 1.00 87.06 80 VAL A 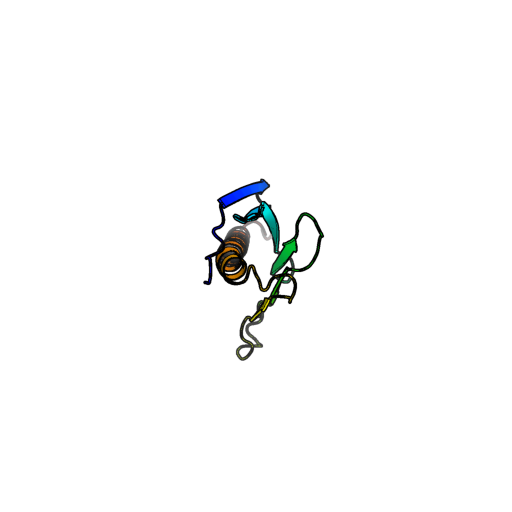C 1
ATOM 653 O O . VAL A 1 80 ? 5.077 8.914 0.278 1.00 87.06 80 VAL A O 1
ATOM 656 N N . THR A 1 81 ? 2.997 8.159 0.613 1.00 87.50 81 THR A N 1
ATOM 657 C CA . THR A 1 81 ? 3.435 7.082 1.514 1.00 87.50 81 THR A CA 1
ATOM 658 C C . THR A 1 81 ? 4.209 5.991 0.788 1.00 87.50 81 THR A C 1
ATOM 660 O O . THR A 1 81 ? 5.150 5.440 1.368 1.00 87.50 81 THR A O 1
ATOM 663 N N . TRP A 1 82 ? 3.890 5.734 -0.483 1.00 88.88 82 TRP A N 1
ATOM 664 C CA . TRP A 1 82 ? 4.673 4.874 -1.361 1.00 88.88 82 TRP A CA 1
ATOM 665 C C . TRP A 1 82 ? 6.113 5.374 -1.481 1.00 88.88 82 TRP A C 1
ATOM 667 O O . TRP A 1 82 ? 7.032 4.596 -1.232 1.00 88.88 82 TRP A O 1
ATOM 677 N N . ALA A 1 83 ? 6.334 6.660 -1.774 1.00 86.25 83 ALA A N 1
ATOM 678 C CA . ALA A 1 83 ? 7.684 7.213 -1.922 1.00 86.25 83 ALA A CA 1
ATOM 679 C C . ALA A 1 83 ? 8.524 7.036 -0.639 1.00 86.25 83 ALA A C 1
ATOM 681 O O . ALA A 1 83 ? 9.698 6.649 -0.679 1.00 86.25 83 ALA A O 1
ATOM 682 N N . LEU A 1 84 ? 7.904 7.235 0.531 1.00 84.25 84 LEU A N 1
ATOM 683 C CA . LEU A 1 84 ? 8.541 6.999 1.832 1.00 84.25 84 LEU A CA 1
ATOM 684 C C . LEU A 1 84 ? 8.863 5.516 2.065 1.00 84.25 84 LEU A C 1
ATOM 686 O O . LEU A 1 84 ? 9.951 5.177 2.548 1.00 84.25 84 LEU A O 1
ATOM 690 N N . ALA A 1 85 ? 7.925 4.626 1.735 1.00 84.25 85 ALA A N 1
ATOM 691 C CA . ALA A 1 85 ? 8.112 3.185 1.843 1.00 84.25 85 ALA A CA 1
ATOM 692 C C . ALA A 1 85 ? 9.209 2.693 0.886 1.00 84.25 85 ALA A C 1
ATOM 694 O O . ALA A 1 85 ? 10.051 1.878 1.273 1.00 84.25 85 ALA A O 1
ATOM 695 N N . GLU A 1 86 ? 9.257 3.233 -0.333 1.00 85.06 86 GLU A N 1
ATOM 696 C CA . GLU A 1 86 ? 10.247 2.904 -1.348 1.00 85.06 86 GLU A CA 1
ATOM 697 C C . GLU A 1 86 ? 11.657 3.299 -0.910 1.00 85.06 86 GLU A C 1
ATOM 699 O O . GLU A 1 86 ? 12.576 2.477 -1.011 1.00 85.06 86 GLU A O 1
ATOM 704 N N . LYS A 1 87 ? 11.820 4.512 -0.366 1.00 84.12 87 LYS A N 1
ATOM 705 C CA . LYS A 1 87 ? 13.085 4.984 0.209 1.00 84.12 87 LYS A CA 1
ATOM 706 C C . LYS A 1 87 ? 13.548 4.065 1.340 1.00 84.12 87 LYS A C 1
ATOM 708 O O . LYS A 1 87 ? 14.655 3.534 1.270 1.00 84.12 87 LYS A O 1
ATOM 713 N N . LYS A 1 88 ? 12.674 3.760 2.313 1.00 81.31 88 LYS A N 1
ATOM 714 C CA . LYS A 1 88 ? 12.988 2.833 3.424 1.00 81.31 88 LYS A CA 1
ATOM 715 C C . LYS A 1 88 ? 13.401 1.452 2.895 1.00 81.31 88 LYS A C 1
ATOM 717 O O . LYS A 1 88 ? 14.358 0.863 3.397 1.00 81.31 88 LYS A O 1
ATOM 722 N N . ALA A 1 89 ? 12.718 0.935 1.873 1.00 79.69 89 ALA A N 1
ATOM 723 C CA . ALA A 1 89 ? 13.062 -0.336 1.235 1.00 79.69 89 ALA A CA 1
ATOM 724 C C . ALA A 1 89 ? 14.407 -0.271 0.482 1.00 79.69 89 ALA A C 1
ATOM 726 O O . ALA A 1 89 ? 15.194 -1.217 0.541 1.00 79.69 89 ALA A O 1
ATOM 727 N N . ARG A 1 90 ? 14.704 0.835 -0.214 1.00 79.56 90 ARG A N 1
ATOM 728 C CA . ARG A 1 90 ? 15.973 1.056 -0.929 1.00 79.56 90 ARG A CA 1
ATOM 729 C C . ARG A 1 90 ? 17.154 1.137 0.041 1.00 79.56 90 ARG A C 1
ATOM 731 O O . ARG A 1 90 ? 18.168 0.485 -0.206 1.00 79.56 90 ARG A O 1
ATOM 738 N N . ASP A 1 91 ? 17.005 1.854 1.148 1.00 80.69 91 ASP A N 1
ATOM 739 C CA . ASP A 1 91 ? 18.064 2.018 2.148 1.00 80.69 91 ASP A CA 1
ATOM 740 C C . ASP A 1 91 ? 18.423 0.682 2.813 1.00 80.69 91 ASP A C 1
ATOM 742 O O . ASP A 1 91 ? 19.601 0.339 2.911 1.00 80.69 91 ASP A O 1
ATOM 746 N N . ARG A 1 92 ? 17.425 -0.156 3.140 1.00 74.19 92 ARG A N 1
ATOM 747 C CA . ARG A 1 92 ? 17.665 -1.532 3.628 1.00 74.19 92 ARG A CA 1
ATOM 748 C C . ARG A 1 92 ? 18.445 -2.399 2.638 1.00 74.19 92 ARG A C 1
ATOM 750 O O . ARG A 1 92 ? 19.197 -3.281 3.041 1.00 74.19 92 ARG A O 1
ATOM 757 N N . ARG A 1 93 ? 18.230 -2.215 1.333 1.00 73.62 93 ARG A N 1
ATOM 758 C CA . ARG A 1 93 ? 18.936 -2.993 0.299 1.00 73.62 93 ARG A CA 1
ATOM 759 C C . ARG A 1 93 ? 20.382 -2.538 0.158 1.00 73.62 93 ARG A C 1
ATOM 761 O O . ARG A 1 93 ? 21.252 -3.377 -0.054 1.00 73.62 93 ARG A O 1
ATOM 768 N N . ARG A 1 94 ? 20.639 -1.233 0.289 1.00 71.31 94 ARG A N 1
ATOM 769 C CA . ARG A 1 94 ? 22.000 -0.682 0.306 1.00 71.31 94 ARG A CA 1
ATOM 770 C C . ARG A 1 94 ? 22.774 -1.155 1.532 1.00 71.31 94 ARG A C 1
ATOM 772 O O . ARG A 1 94 ? 23.883 -1.646 1.371 1.00 71.31 94 ARG A O 1
ATOM 779 N N . SER A 1 95 ? 22.172 -1.117 2.722 1.00 68.50 95 SER A N 1
ATOM 780 C CA . SER A 1 95 ? 22.855 -1.569 3.941 1.00 68.50 95 SER A CA 1
ATOM 781 C C . SER A 1 95 ? 23.210 -3.059 3.916 1.00 68.50 95 SER A C 1
ATOM 783 O O . SER A 1 95 ? 24.273 -3.437 4.392 1.00 68.50 95 SER A O 1
ATOM 785 N N . ARG A 1 96 ? 22.386 -3.907 3.282 1.00 60.88 96 ARG A N 1
A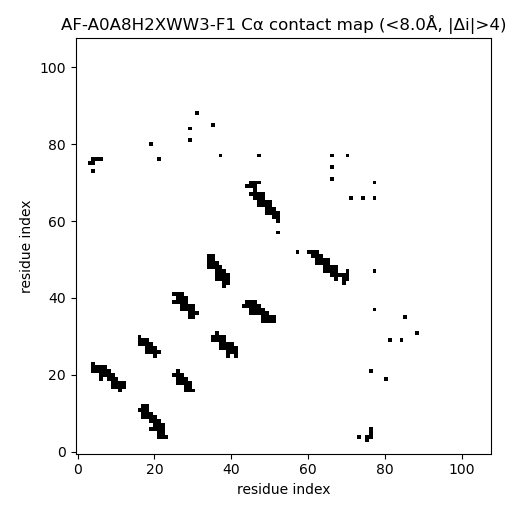TOM 786 C CA . ARG A 1 96 ? 22.710 -5.332 3.075 1.00 60.88 96 ARG A CA 1
ATOM 787 C C . ARG A 1 96 ? 23.891 -5.576 2.134 1.00 60.88 96 ARG A C 1
ATOM 789 O O . ARG A 1 96 ? 24.556 -6.591 2.282 1.00 60.88 96 ARG A O 1
ATOM 796 N N . ARG A 1 97 ? 24.160 -4.679 1.179 1.00 57.22 97 ARG A N 1
ATOM 797 C CA . ARG A 1 97 ? 25.311 -4.807 0.265 1.00 57.22 97 ARG A CA 1
ATOM 798 C C . ARG A 1 97 ? 26.634 -4.403 0.914 1.00 57.22 97 ARG A C 1
ATOM 800 O O . ARG A 1 97 ? 27.664 -4.913 0.505 1.00 57.22 97 ARG A O 1
ATOM 807 N N . ASN A 1 98 ? 26.600 -3.555 1.939 1.00 54.12 98 ASN A N 1
ATOM 808 C CA . ASN A 1 98 ? 27.802 -3.106 2.647 1.00 54.12 98 ASN A CA 1
ATOM 809 C C . ASN A 1 98 ? 28.207 -4.004 3.834 1.00 54.12 98 ASN A C 1
ATOM 811 O O . ASN A 1 98 ? 29.225 -3.736 4.457 1.00 54.12 98 ASN A O 1
ATOM 815 N N . GLY A 1 99 ? 27.434 -5.046 4.165 1.00 49.97 99 GLY A N 1
ATOM 816 C CA . GLY A 1 99 ? 27.706 -5.939 5.304 1.00 49.97 99 GLY A CA 1
ATOM 817 C C . GLY A 1 99 ? 28.328 -7.296 4.951 1.00 49.97 99 GLY A C 1
ATOM 818 O O . GLY A 1 99 ? 28.442 -8.142 5.828 1.00 49.97 99 GLY A O 1
ATOM 819 N N . GLY A 1 100 ? 28.676 -7.540 3.683 1.00 48.72 100 GLY A N 1
ATOM 820 C CA . GLY A 1 100 ? 29.205 -8.821 3.200 1.00 48.72 100 GLY A CA 1
ATOM 821 C C . GLY A 1 100 ? 30.679 -8.729 2.825 1.00 48.72 100 GLY A C 1
ATOM 822 O O . GLY A 1 100 ? 31.012 -8.800 1.648 1.00 48.72 100 GLY A O 1
ATOM 823 N N . GLY A 1 101 ? 31.548 -8.528 3.811 1.00 48.91 101 GLY A N 1
ATOM 824 C CA . GLY A 1 101 ? 32.997 -8.527 3.628 1.00 48.91 101 GLY A CA 1
ATOM 825 C C . GLY A 1 101 ? 33.670 -9.068 4.879 1.00 48.91 101 GLY A C 1
ATOM 826 O O . GLY A 1 101 ? 34.063 -8.298 5.745 1.00 4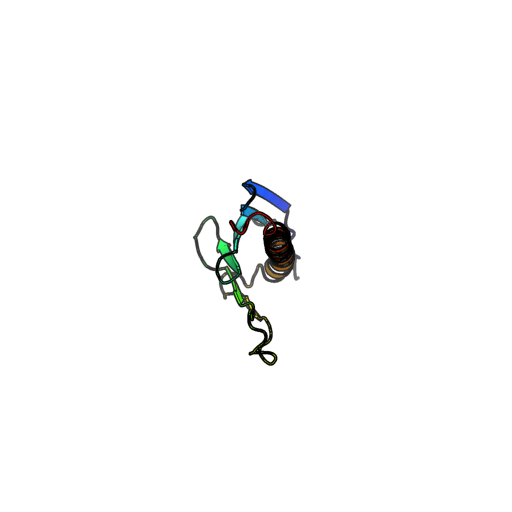8.91 101 GLY A O 1
ATOM 827 N N . GLY A 1 102 ? 33.749 -10.392 5.002 1.00 51.53 102 GLY A N 1
ATOM 828 C CA . GLY A 1 102 ? 34.438 -11.029 6.117 1.00 51.53 102 GLY A CA 1
ATOM 829 C C . GLY A 1 102 ? 34.471 -12.546 5.998 1.00 51.53 102 GLY A C 1
ATOM 830 O O . GLY A 1 102 ? 33.443 -13.193 6.159 1.00 51.53 102 GLY A O 1
ATOM 831 N N . GLY A 1 103 ? 35.672 -13.085 5.775 1.00 47.69 103 GLY A N 1
ATOM 832 C CA . GLY A 1 103 ? 36.038 -14.435 6.204 1.00 47.69 103 GLY A CA 1
ATOM 833 C C . GLY A 1 103 ? 36.010 -15.516 5.128 1.00 47.69 103 GLY A C 1
ATOM 834 O O . GLY A 1 103 ? 34.995 -16.163 4.907 1.00 47.69 103 GLY A O 1
ATOM 835 N N . G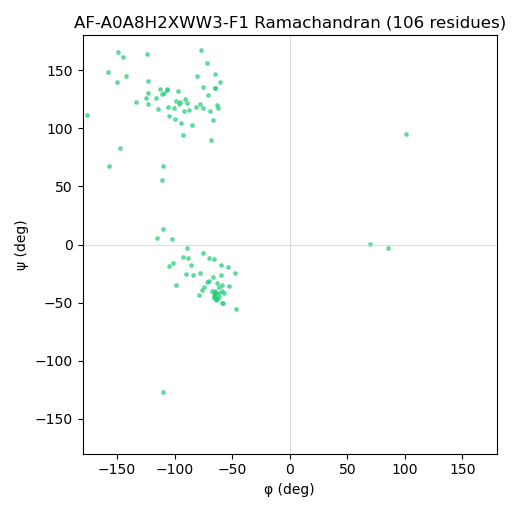LY A 1 104 ? 37.175 -15.773 4.541 1.00 41.22 104 GLY A N 1
ATOM 836 C CA . GLY A 1 104 ? 37.478 -16.989 3.792 1.00 41.22 104 GLY A CA 1
ATOM 837 C C . GLY A 1 104 ? 38.988 -17.183 3.765 1.00 41.22 104 GLY A C 1
ATOM 838 O O . GLY A 1 104 ? 39.613 -16.965 2.735 1.00 41.22 104 GLY A O 1
ATOM 839 N N . GLY A 1 105 ? 39.573 -17.472 4.932 1.00 42.47 105 GLY A N 1
ATOM 840 C CA . GLY A 1 105 ? 40.986 -17.814 5.062 1.00 42.47 105 GLY A CA 1
ATOM 841 C C . GLY A 1 105 ? 41.281 -19.095 4.289 1.00 42.47 105 GLY A C 1
ATOM 842 O O . GLY A 1 105 ? 40.703 -20.141 4.580 1.00 42.47 105 GLY A O 1
ATOM 843 N N . GLY A 1 106 ? 42.147 -18.991 3.284 1.00 39.56 106 GLY A N 1
ATOM 844 C CA . GLY A 1 106 ? 42.745 -20.143 2.626 1.00 39.56 106 GLY A CA 1
ATOM 845 C C . GLY A 1 106 ? 43.810 -20.730 3.542 1.00 39.56 106 GLY A C 1
ATOM 846 O O . GLY A 1 106 ? 44.771 -20.043 3.882 1.00 39.56 106 GLY A O 1
ATOM 847 N N . GLY A 1 107 ? 43.600 -21.974 3.966 1.00 41.47 107 GLY A N 1
ATOM 848 C CA . GLY A 1 107 ? 44.656 -22.812 4.515 1.00 41.47 107 GLY A CA 1
ATOM 849 C C . GLY A 1 107 ? 45.554 -23.317 3.388 1.00 41.47 107 GLY A C 1
ATOM 850 O O . GLY A 1 107 ? 45.057 -23.750 2.347 1.00 41.47 107 GLY A O 1
ATOM 851 N N . GLY A 1 108 ? 46.857 -23.240 3.630 1.00 34.06 108 GLY A N 1
ATOM 852 C CA . GLY A 1 108 ? 47.955 -23.806 2.858 1.00 34.06 108 GLY A CA 1
ATOM 853 C C . GLY A 1 108 ? 49.173 -23.857 3.761 1.00 34.06 108 GLY A C 1
ATOM 854 O O . GLY A 1 108 ? 49.376 -22.853 4.482 1.00 34.06 108 GLY A O 1
#

Radius of gyration: 17.73 Å; Cα contacts (8 Å, |Δi|>4): 142; chains: 1; bounding box: 62×44×36 Å

Secondary structure (DSSP, 8-state):
------EEEEEEEETTEEEEEETT--EEEEEESSSEEEEETTT--EEEEEE----TT-TTPPPEEEEPGGGGGGHHHHHHHHHHHHHHHHHHHHHHHTT-----PPP-